Protein AF-A0A968MSX3-F1 (afdb_monomer)

pLDDT: mean 89.63, std 12.23, range [40.66, 97.94]

Solvent-accessible surface area (backbone atoms only — not comparable to full-atom values): 7146 Å² total; per-residue (Å²): 114,46,32,36,22,80,61,18,68,63,44,39,76,72,76,39,56,37,30,22,63,40,63,86,52,95,66,57,56,100,43,37,38,57,38,52,78,90,76,52,83,54,55,68,54,64,32,36,31,40,44,34,72,40,70,54,42,52,52,39,52,55,21,59,73,36,96,88,35,64,37,64,62,46,52,51,52,50,51,37,53,58,51,9,28,21,73,73,7,34,42,38,32,18,53,55,57,66,89,58,54,76,72,51,59,69,67,38,38,46,72,49,72,48,74,77,53,98,90,42,35,32,25,40,36,34,31,46,74,58,82,128

Radius of gyration: 14.82 Å; Cα contacts (8 Å, |Δi|>4): 242; chains: 1; bounding box: 38×32×38 Å

Nearest PDB structures (foldseek):
  6zxy-assembly1_B  TM=5.909E-01  e=3.175E-04  Archaeoglobus fulgidus
  7vkq-assembly3_C  TM=6.919E-01  e=1.043E-02  Drosophila melanogaster
  3sgl-assembly1_A  TM=6.506E-01  e=2.265E-02  Yersinia pestis
  3pvc-assembly1_A  TM=6.263E-01  e=2.265E-02  Yersinia pestis
  2qy6-assembly1_A  TM=4.897E-01  e=2.750E-02  Escherichia coli O157:H7

Structure (mmCIF, N/CA/C/O backbone):
data_AF-A0A968MSX3-F1
#
_entry.id   AF-A0A968MSX3-F1
#
loop_
_atom_site.group_PDB
_atom_site.id
_atom_site.type_symbol
_atom_site.label_atom_id
_atom_site.label_alt_id
_atom_site.label_comp_id
_atom_site.label_asym_id
_atom_site.label_entity_id
_atom_site.label_seq_id
_atom_site.pdbx_PDB_ins_code
_atom_site.Cartn_x
_atom_site.Cartn_y
_atom_site.Cartn_z
_atom_site.occupancy
_atom_site.B_iso_or_equiv
_atom_site.auth_seq_id
_atom_site.auth_comp_id
_atom_site.auth_asym_id
_atom_site.auth_atom_id
_atom_site.pdbx_PDB_model_num
ATOM 1 N N . MET A 1 1 ? -15.203 3.078 8.170 1.00 43.81 1 MET A N 1
ATOM 2 C CA . MET A 1 1 ? -14.041 3.097 7.252 1.00 43.81 1 MET A CA 1
ATOM 3 C C . MET A 1 1 ? -12.987 2.193 7.866 1.00 43.81 1 MET A C 1
ATOM 5 O O . MET A 1 1 ? -12.529 2.508 8.952 1.00 43.81 1 MET A O 1
ATOM 9 N N . ARG A 1 2 ? -12.697 1.038 7.255 1.00 40.66 2 ARG A N 1
ATOM 10 C CA . ARG A 1 2 ? -11.684 0.100 7.769 1.00 40.66 2 ARG A CA 1
ATOM 11 C C . ARG A 1 2 ? -10.332 0.463 7.176 1.00 40.66 2 ARG A C 1
ATOM 13 O O . ARG A 1 2 ? -10.179 0.368 5.955 1.00 40.66 2 ARG A O 1
ATOM 20 N N . SER A 1 3 ? -9.395 0.871 8.028 1.00 42.34 3 SER A N 1
ATOM 21 C CA . SER A 1 3 ? -8.040 1.270 7.632 1.00 42.34 3 SER A CA 1
ATOM 22 C C . SER A 1 3 ? -6.999 0.248 8.104 1.00 42.34 3 SER A C 1
ATOM 24 O O . SER A 1 3 ? -7.150 -0.315 9.187 1.00 42.34 3 SER A O 1
ATOM 26 N N . LYS A 1 4 ? -5.934 -0.014 7.335 1.00 52.28 4 LYS A N 1
ATOM 27 C CA . LYS A 1 4 ? -4.866 -0.954 7.730 1.00 52.28 4 LYS A CA 1
ATOM 28 C C . LYS A 1 4 ? -3.482 -0.304 7.729 1.00 52.28 4 LYS A C 1
ATOM 30 O O . LYS A 1 4 ? -3.089 0.223 6.693 1.00 52.28 4 LYS A O 1
ATOM 35 N N . CYS A 1 5 ? -2.759 -0.306 8.856 1.00 51.88 5 CYS A N 1
ATOM 36 C CA . CYS A 1 5 ? -1.504 0.441 9.008 1.00 51.88 5 CYS A CA 1
ATOM 37 C C . CYS A 1 5 ? -0.590 -0.038 10.170 1.00 51.88 5 CYS A C 1
ATOM 39 O O . CYS A 1 5 ? -1.059 -0.514 11.204 1.00 51.88 5 CYS A O 1
ATOM 41 N N . ALA A 1 6 ? 0.728 0.160 10.025 1.00 50.19 6 ALA A N 1
ATOM 42 C CA . ALA A 1 6 ? 1.722 0.092 11.110 1.00 50.19 6 ALA A CA 1
ATOM 43 C C . ALA A 1 6 ? 1.468 1.109 12.262 1.00 50.19 6 ALA A C 1
ATOM 45 O O . ALA A 1 6 ? 1.685 0.760 13.420 1.00 50.19 6 ALA A O 1
ATOM 46 N N . PRO A 1 7 ? 0.905 2.318 12.027 1.00 60.41 7 PRO A N 1
ATOM 47 C CA . PRO A 1 7 ? 0.404 3.192 13.098 1.00 60.41 7 PRO A CA 1
ATOM 48 C C . PRO A 1 7 ? -0.999 2.821 13.624 1.00 60.41 7 PRO A C 1
ATOM 50 O O . PRO A 1 7 ? -1.718 3.700 14.101 1.00 60.41 7 PRO A O 1
ATOM 53 N N . GLY A 1 8 ? -1.414 1.546 13.578 1.00 67.12 8 GLY A N 1
ATOM 54 C CA . GLY A 1 8 ? -2.771 1.109 13.951 1.00 67.12 8 GLY A CA 1
ATOM 55 C C . GLY A 1 8 ? -3.251 1.677 15.290 1.00 67.12 8 GLY A C 1
ATOM 56 O O . GLY A 1 8 ? -4.375 2.161 15.398 1.00 67.12 8 GLY A O 1
ATOM 57 N N . LYS A 1 9 ? -2.360 1.742 16.286 1.00 79.00 9 LYS A N 1
ATOM 58 C CA . LYS A 1 9 ? -2.649 2.319 17.608 1.00 79.00 9 LYS A CA 1
ATOM 59 C C . LYS A 1 9 ? -2.993 3.817 17.556 1.00 79.00 9 LYS A C 1
ATOM 61 O O . LYS A 1 9 ? -3.923 4.245 18.229 1.00 79.00 9 LYS A O 1
ATOM 66 N N . PHE A 1 10 ? -2.284 4.606 16.748 1.00 86.38 10 PHE A N 1
ATOM 67 C CA . PHE A 1 10 ? -2.525 6.047 16.620 1.00 86.38 10 PHE A CA 1
ATOM 68 C C . PHE A 1 10 ? -3.905 6.343 16.020 1.00 86.38 10 PHE A C 1
ATOM 70 O O . PHE A 1 10 ? -4.644 7.158 16.566 1.00 86.38 10 PHE A O 1
ATOM 77 N N . LEU A 1 11 ? -4.283 5.648 14.941 1.00 89.75 11 LEU A N 1
ATOM 78 C CA . LEU A 1 11 ? -5.595 5.838 14.312 1.00 89.75 11 LEU A CA 1
ATOM 79 C C . LEU A 1 11 ? -6.737 5.404 15.237 1.00 89.75 11 LEU A C 1
ATOM 81 O O . LEU A 1 11 ? -7.739 6.110 15.347 1.00 89.75 11 LEU A O 1
ATOM 85 N N . ARG A 1 12 ? -6.568 4.295 15.966 1.00 90.31 12 ARG A N 1
ATOM 86 C CA . ARG A 1 12 ? -7.573 3.860 16.947 1.00 90.31 12 ARG A CA 1
ATOM 87 C C . ARG A 1 12 ? -7.743 4.856 18.092 1.00 90.31 12 ARG A C 1
ATOM 89 O O . ARG A 1 12 ? -8.875 5.125 18.476 1.00 90.31 12 ARG A O 1
ATOM 96 N N . ASN A 1 13 ? -6.662 5.482 18.563 1.00 89.69 13 ASN A N 1
ATOM 97 C CA . ASN A 1 13 ? -6.739 6.559 19.560 1.00 89.69 13 ASN A CA 1
ATOM 98 C C . ASN A 1 13 ? -7.512 7.796 19.060 1.00 89.69 13 ASN A C 1
ATOM 100 O O . ASN A 1 13 ? -7.918 8.631 19.862 1.00 89.69 13 ASN A O 1
ATOM 104 N N . LYS A 1 14 ? -7.723 7.923 17.744 1.00 92.56 14 LYS A N 1
ATOM 105 C CA . LYS A 1 14 ? -8.558 8.955 17.113 1.00 92.56 14 LYS A CA 1
ATOM 106 C C . LYS A 1 14 ? -9.985 8.474 16.807 1.00 92.56 14 LYS A C 1
ATOM 108 O O . LYS A 1 14 ? -10.708 9.159 16.094 1.00 92.56 14 LYS A O 1
ATOM 113 N N . GLY A 1 15 ? -10.392 7.305 17.309 1.00 93.56 15 GLY A N 1
ATOM 114 C CA . GLY A 1 15 ? -11.722 6.731 17.075 1.00 93.56 15 GLY A CA 1
ATOM 115 C C . GLY A 1 15 ? -11.895 6.061 15.707 1.00 93.56 15 GLY A C 1
ATOM 116 O O . GLY A 1 15 ? -13.012 5.712 15.333 1.00 93.56 15 GLY A O 1
ATOM 117 N N . ILE A 1 16 ? -10.812 5.863 14.948 1.00 92.94 16 ILE A N 1
ATOM 118 C CA . ILE A 1 16 ? -10.862 5.236 13.623 1.00 92.94 16 ILE A CA 1
ATOM 119 C C . ILE A 1 16 ? -10.674 3.723 13.763 1.00 92.94 16 ILE A C 1
ATOM 121 O O . ILE A 1 16 ? -9.735 3.251 14.406 1.00 92.94 16 ILE A O 1
ATOM 125 N N . GLU A 1 17 ? -11.536 2.942 13.112 1.00 94.19 17 GLU A N 1
ATOM 126 C CA . GLU A 1 17 ? -11.394 1.487 13.026 1.00 94.19 17 GLU A CA 1
ATOM 127 C C . GLU A 1 17 ? -10.164 1.123 12.173 1.00 94.19 17 GLU A C 1
ATOM 129 O O . GLU A 1 17 ? -10.205 1.138 10.939 1.00 94.19 17 GLU A O 1
ATOM 134 N N . ALA A 1 18 ? -9.055 0.799 12.844 1.00 94.00 18 ALA A N 1
ATOM 135 C CA . ALA A 1 18 ? -7.790 0.471 12.196 1.00 94.00 18 ALA A CA 1
ATOM 136 C C . ALA A 1 18 ? -7.191 -0.865 12.652 1.00 94.00 18 ALA A C 1
ATOM 138 O O . ALA A 1 18 ? -7.256 -1.209 13.832 1.00 94.00 18 ALA A O 1
ATOM 139 N N . TYR A 1 19 ? -6.574 -1.586 11.719 1.00 93.81 19 TYR A N 1
ATOM 140 C CA . TYR A 1 19 ? -5.895 -2.863 11.952 1.00 93.81 19 TYR A CA 1
ATOM 141 C C . TYR A 1 19 ? -4.430 -2.782 11.507 1.00 93.81 19 TYR A C 1
ATOM 143 O O . TYR A 1 19 ? -4.111 -2.062 10.569 1.00 93.81 19 TYR A O 1
ATOM 151 N N . GLY A 1 20 ? -3.522 -3.512 12.142 1.00 91.88 20 GLY A N 1
ATOM 152 C CA . GLY A 1 20 ? -2.100 -3.540 11.795 1.00 91.88 20 GLY A CA 1
ATOM 153 C C . GLY A 1 20 ? -1.623 -4.940 11.436 1.00 91.88 20 GLY A C 1
ATOM 154 O O . GLY A 1 20 ? -2.170 -5.925 11.925 1.00 91.88 20 GLY A O 1
ATOM 155 N N . ILE A 1 21 ? -0.595 -5.018 10.592 1.00 91.44 21 ILE A N 1
ATOM 156 C CA . ILE A 1 21 ? 0.273 -6.195 10.496 1.00 91.44 21 ILE A CA 1
ATOM 157 C C . ILE A 1 21 ? 1.628 -5.791 11.053 1.00 91.44 21 ILE A C 1
ATOM 159 O O . ILE A 1 21 ? 2.156 -4.753 10.664 1.00 91.44 21 ILE A O 1
ATOM 163 N N . GLU A 1 22 ? 2.184 -6.624 11.921 1.00 90.56 22 GLU A N 1
ATOM 164 C CA . GLU A 1 22 ? 3.559 -6.492 12.385 1.00 90.56 22 GLU A CA 1
ATOM 165 C C . GLU A 1 22 ? 4.174 -7.886 12.515 1.00 90.56 22 GLU A C 1
ATOM 167 O O . GLU A 1 22 ? 3.618 -8.750 13.185 1.00 90.56 22 GLU A O 1
ATOM 172 N N . ARG A 1 23 ? 5.326 -8.131 11.891 1.00 90.38 23 ARG A N 1
ATOM 173 C CA . ARG A 1 23 ? 5.949 -9.463 11.890 1.00 90.38 23 ARG A CA 1
ATOM 174 C C . ARG A 1 23 ? 6.732 -9.749 13.174 1.00 90.38 23 ARG A C 1
ATOM 176 O O . ARG A 1 23 ? 6.862 -10.906 13.571 1.00 90.38 23 ARG A O 1
ATOM 183 N N . LEU A 1 24 ? 7.240 -8.705 13.839 1.00 91.00 24 LEU A N 1
ATOM 184 C CA . LEU A 1 24 ? 8.175 -8.824 14.966 1.00 91.00 24 LEU A CA 1
ATOM 185 C C . LEU A 1 24 ? 7.503 -8.891 16.346 1.00 91.00 24 LEU A C 1
ATOM 187 O O . LEU A 1 24 ? 8.178 -9.098 17.353 1.00 91.00 24 LEU A O 1
ATOM 191 N N . ILE A 1 25 ? 6.179 -8.745 16.431 1.00 90.81 25 ILE A N 1
ATOM 192 C CA . ILE A 1 25 ? 5.468 -8.857 17.712 1.00 90.81 25 ILE A CA 1
ATOM 193 C C . ILE A 1 25 ? 5.429 -10.300 18.219 1.00 90.81 25 ILE A C 1
ATOM 195 O O . ILE A 1 25 ? 5.410 -11.270 17.460 1.00 90.81 25 ILE A O 1
ATOM 199 N N . ARG A 1 26 ? 5.373 -10.463 19.546 1.00 91.69 26 ARG A N 1
ATOM 200 C CA . ARG A 1 26 ? 5.343 -11.793 20.173 1.00 91.69 26 ARG A CA 1
ATOM 201 C C . ARG A 1 26 ? 4.057 -12.556 19.845 1.00 91.69 26 ARG A C 1
ATOM 203 O O . ARG A 1 26 ? 4.123 -13.735 19.512 1.00 91.69 26 ARG A O 1
ATOM 210 N N . ARG A 1 27 ? 2.910 -11.878 19.930 1.00 92.06 27 ARG A N 1
ATOM 211 C CA . ARG A 1 27 ? 1.562 -12.418 19.700 1.00 92.06 27 ARG A CA 1
ATOM 212 C C . ARG A 1 27 ? 0.653 -11.342 19.120 1.00 92.06 27 ARG A C 1
ATOM 214 O O . ARG A 1 27 ? 0.836 -10.172 19.454 1.00 92.06 27 ARG A O 1
ATOM 221 N N . SER A 1 28 ? -0.322 -11.756 18.316 1.00 93.62 28 SER A N 1
ATOM 222 C CA . SER A 1 28 ? -1.389 -10.879 17.832 1.00 93.62 28 SER A CA 1
ATOM 223 C C . SER A 1 28 ? -2.200 -10.281 18.988 1.00 93.62 28 SER A C 1
ATOM 225 O O . SER A 1 28 ? -2.300 -10.868 20.068 1.00 93.62 28 SER A O 1
ATOM 227 N N . THR A 1 29 ? -2.796 -9.123 18.733 1.00 92.12 29 THR A N 1
ATOM 228 C CA . THR A 1 29 ? -3.866 -8.507 19.526 1.00 92.12 29 THR A CA 1
ATOM 229 C C . THR A 1 29 ? -5.135 -8.422 18.673 1.00 92.12 29 THR A C 1
ATOM 231 O O . THR A 1 29 ? -5.113 -8.780 17.495 1.00 92.12 29 THR A O 1
ATOM 234 N N . ASP A 1 30 ? -6.224 -7.885 19.224 1.00 90.94 30 ASP A N 1
ATOM 235 C CA . ASP A 1 30 ? -7.505 -7.735 18.510 1.00 90.94 30 ASP A CA 1
ATOM 236 C C . ASP A 1 30 ? -7.417 -6.868 17.243 1.00 90.94 30 ASP A C 1
ATOM 238 O O . ASP A 1 30 ? -8.282 -6.922 16.369 1.00 90.94 30 ASP A O 1
ATOM 242 N N . TYR A 1 31 ? -6.382 -6.033 17.142 1.00 92.38 31 TYR A N 1
ATOM 243 C CA . TYR A 1 31 ? -6.217 -5.081 16.047 1.00 92.38 31 TYR A CA 1
ATOM 244 C C . TYR A 1 31 ? -4.786 -4.992 15.508 1.00 92.38 31 TYR A C 1
ATOM 246 O O . TYR A 1 31 ? -4.538 -4.190 14.613 1.00 92.38 31 TYR A O 1
ATOM 254 N N . ILE A 1 32 ? -3.837 -5.790 16.006 1.00 92.38 32 ILE A N 1
ATOM 255 C CA . ILE A 1 32 ? -2.494 -5.931 15.424 1.00 92.38 32 ILE A CA 1
ATOM 256 C C . ILE A 1 32 ? -2.221 -7.418 15.233 1.00 92.38 32 ILE A C 1
ATOM 258 O O . ILE A 1 32 ? -2.066 -8.158 16.200 1.00 92.38 32 ILE A O 1
ATOM 262 N N . PHE A 1 33 ? -2.143 -7.857 13.985 1.00 92.38 33 PHE A N 1
ATOM 263 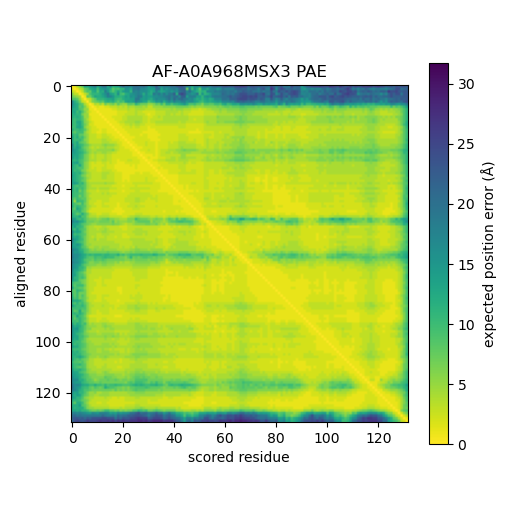C CA . PHE A 1 33 ? -1.918 -9.251 13.635 1.00 92.38 33 PHE A CA 1
ATOM 264 C C . PHE A 1 33 ? -0.432 -9.522 13.429 1.00 92.38 33 PHE A C 1
ATOM 266 O O . PHE A 1 33 ? 0.244 -8.790 12.703 1.00 92.38 33 PHE A O 1
ATOM 273 N N . LYS A 1 34 ? 0.067 -10.601 14.040 1.00 93.81 34 LYS A N 1
ATOM 274 C CA . LYS A 1 34 ? 1.408 -11.101 13.760 1.00 93.81 34 LYS A CA 1
ATOM 275 C C . LYS A 1 34 ? 1.420 -11.793 12.399 1.00 93.81 34 LYS A C 1
ATOM 277 O O . LYS A 1 34 ? 0.939 -12.917 12.295 1.00 93.81 34 LYS A O 1
ATOM 282 N N . ALA A 1 35 ? 1.945 -11.127 11.378 1.00 93.31 35 ALA A N 1
ATOM 283 C CA . ALA A 1 35 ? 2.065 -11.674 10.027 1.00 93.31 35 ALA A CA 1
ATOM 284 C C . ALA A 1 35 ? 3.171 -10.956 9.243 1.00 93.31 35 ALA A C 1
ATOM 286 O O . ALA A 1 35 ? 3.568 -9.849 9.608 1.00 93.31 35 ALA A O 1
ATOM 287 N N . ASP A 1 36 ? 3.638 -11.566 8.155 1.00 92.94 36 ASP A N 1
ATOM 288 C CA . ASP A 1 36 ? 4.331 -10.834 7.097 1.00 92.94 36 ASP A CA 1
ATOM 289 C C . ASP A 1 36 ? 3.282 -10.243 6.143 1.00 92.94 36 ASP A C 1
ATOM 291 O O . ASP A 1 36 ? 2.283 -10.885 5.818 1.00 92.94 36 ASP A O 1
ATOM 295 N N . TRP A 1 37 ? 3.472 -8.999 5.712 1.00 93.19 37 TRP A N 1
ATOM 296 C CA . TRP A 1 37 ? 2.555 -8.364 4.768 1.00 93.19 37 TRP A CA 1
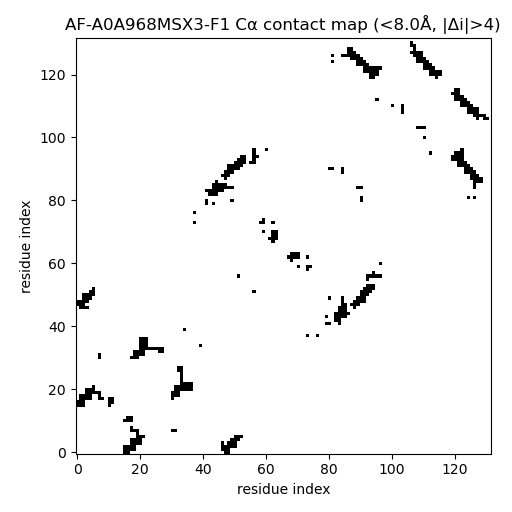ATOM 297 C C . TRP A 1 37 ? 2.667 -8.969 3.365 1.00 93.19 37 TRP A C 1
ATOM 299 O O . TRP A 1 37 ? 1.693 -8.919 2.616 1.00 93.19 37 TRP A O 1
ATOM 309 N N . LEU A 1 38 ? 3.821 -9.553 3.026 1.00 94.00 38 LEU A N 1
ATOM 310 C CA . LEU A 1 38 ? 4.032 -10.251 1.763 1.00 94.00 38 LEU A CA 1
ATOM 311 C C . LEU A 1 38 ? 3.280 -11.590 1.719 1.00 94.00 38 LEU A C 1
ATOM 313 O O . LEU A 1 38 ? 2.830 -12.002 0.656 1.00 94.00 38 LEU A O 1
ATOM 317 N N . ASP A 1 39 ? 3.042 -12.216 2.870 1.00 94.06 39 ASP A N 1
ATOM 318 C CA . ASP A 1 39 ? 2.289 -13.477 2.963 1.00 94.06 39 ASP A CA 1
ATOM 319 C C . ASP A 1 39 ? 0.822 -13.268 3.354 1.00 94.06 39 ASP A C 1
ATOM 321 O O . ASP A 1 39 ? 0.006 -14.186 3.286 1.00 94.06 39 ASP A O 1
ATOM 325 N N . TYR A 1 40 ? 0.454 -12.054 3.768 1.00 94.50 40 TYR A N 1
ATOM 326 C CA . TYR A 1 40 ? -0.918 -11.749 4.146 1.00 94.50 40 TYR A CA 1
ATOM 327 C C . TYR A 1 40 ? -1.859 -11.805 2.937 1.00 94.50 40 TYR A C 1
ATOM 329 O O . TYR A 1 40 ? -1.577 -11.196 1.905 1.00 94.50 40 TYR A O 1
ATOM 337 N N . ASP A 1 41 ? -3.006 -12.460 3.126 1.00 95.25 41 ASP A N 1
ATOM 338 C CA . ASP A 1 41 ? -4.092 -12.587 2.149 1.00 95.25 41 ASP A CA 1
ATOM 339 C C . ASP A 1 41 ? -5.019 -11.360 2.181 1.00 95.25 41 ASP A C 1
ATOM 341 O O . ASP A 1 41 ? -5.881 -11.194 3.058 1.00 95.25 41 ASP A O 1
ATOM 345 N N . PHE A 1 42 ? -4.819 -10.453 1.228 1.00 95.81 42 PHE A N 1
ATOM 346 C CA . PHE A 1 42 ? -5.621 -9.248 1.073 1.00 95.81 42 PHE A CA 1
ATOM 347 C C . PHE A 1 42 ? -6.925 -9.552 0.326 1.00 95.81 42 PHE A C 1
ATOM 349 O O . PHE A 1 42 ? -7.026 -9.416 -0.892 1.00 95.81 42 PHE A O 1
ATOM 356 N N . LYS A 1 43 ? -7.964 -9.903 1.093 1.00 96.06 43 LYS A N 1
ATOM 357 C CA . LYS A 1 43 ? -9.300 -10.203 0.556 1.00 96.06 43 LYS A CA 1
ATOM 358 C C . LYS A 1 43 ? -9.838 -9.091 -0.369 1.00 96.06 43 LYS A C 1
ATOM 360 O O . LYS A 1 43 ? -9.834 -7.927 0.045 1.00 96.06 43 LYS A O 1
ATOM 365 N N . PRO A 1 44 ? -10.355 -9.432 -1.569 1.00 96.44 44 PRO A N 1
ATOM 366 C CA . PRO A 1 44 ? -10.938 -8.469 -2.503 1.00 96.44 44 PRO A CA 1
ATOM 367 C C . PRO A 1 44 ? -12.032 -7.601 -1.872 1.00 96.44 44 PRO A C 1
ATOM 369 O O . PRO A 1 44 ? -12.849 -8.097 -1.095 1.00 96.44 44 PRO A O 1
ATOM 372 N N . HIS A 1 45 ? -12.070 -6.314 -2.231 1.00 95.25 45 HIS A N 1
ATOM 373 C CA . HIS A 1 45 ? -13.126 -5.365 -1.834 1.00 95.25 45 HIS A CA 1
ATOM 374 C C . HIS A 1 45 ? -13.409 -5.274 -0.324 1.00 95.25 45 HIS A C 1
ATOM 376 O O . HIS A 1 45 ? -14.539 -5.029 0.114 1.00 95.25 45 HIS A O 1
ATOM 382 N N . TYR A 1 46 ? -12.380 -5.450 0.498 1.00 95.44 46 TYR A N 1
ATOM 383 C CA . TYR A 1 46 ? -12.509 -5.498 1.948 1.00 95.44 46 TYR A CA 1
ATOM 384 C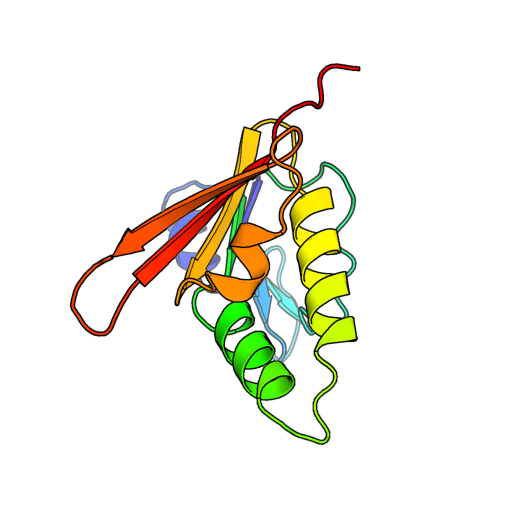 C . TYR A 1 46 ? -12.067 -4.199 2.631 1.00 95.44 46 TYR A C 1
ATOM 386 O O . TYR A 1 46 ? -12.727 -3.721 3.563 1.00 95.44 46 TYR A O 1
ATOM 394 N N . TRP A 1 47 ? -10.973 -3.597 2.167 1.00 96.00 47 TRP A N 1
ATOM 395 C CA . TRP A 1 47 ? -10.342 -2.458 2.832 1.00 96.00 47 TRP A CA 1
ATOM 396 C C . TRP A 1 47 ? -10.847 -1.128 2.277 1.00 96.00 47 TRP A C 1
ATOM 398 O O . TRP A 1 47 ? -10.955 -0.942 1.069 1.00 96.00 47 TRP A O 1
ATOM 408 N N . GLY A 1 48 ? -11.160 -0.186 3.172 1.00 96.56 48 GLY A N 1
ATOM 409 C CA . GLY A 1 48 ? -11.425 1.197 2.770 1.00 96.56 48 GLY A CA 1
ATOM 410 C C . GLY A 1 48 ? -10.116 1.922 2.479 1.00 96.56 48 GLY A C 1
ATOM 411 O O . GLY A 1 48 ? -9.956 2.521 1.425 1.00 96.56 48 GLY A O 1
ATOM 412 N N . THR A 1 49 ? -9.148 1.798 3.387 1.00 96.44 49 THR A N 1
ATOM 413 C CA . THR A 1 49 ? -7.825 2.393 3.203 1.00 96.44 49 THR A CA 1
ATOM 414 C C . THR A 1 49 ? -6.732 1.431 3.639 1.00 96.44 49 THR A C 1
ATOM 416 O O . THR A 1 49 ? -6.795 0.836 4.713 1.00 96.44 49 THR A O 1
ATOM 419 N N . VAL A 1 50 ? -5.690 1.303 2.831 1.00 96.81 50 VAL A N 1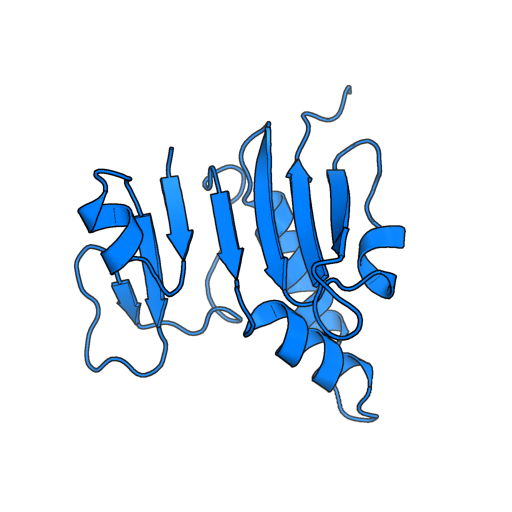
ATOM 420 C CA . VAL A 1 50 ? -4.448 0.622 3.202 1.00 96.81 50 VAL A CA 1
ATOM 421 C C . VAL A 1 50 ? -3.342 1.672 3.269 1.00 96.81 50 VAL A C 1
ATOM 423 O O . VAL A 1 50 ? -3.307 2.585 2.448 1.00 96.81 50 VAL A O 1
ATOM 426 N N . ILE A 1 51 ? -2.459 1.581 4.261 1.00 94.62 51 ILE A N 1
ATOM 427 C CA . ILE A 1 51 ? -1.328 2.498 4.439 1.00 94.62 51 ILE A CA 1
ATOM 428 C C . ILE A 1 51 ? -0.061 1.675 4.667 1.00 94.62 51 ILE A C 1
ATOM 430 O O . ILE A 1 51 ? 0.002 0.880 5.608 1.00 94.62 51 ILE A O 1
ATOM 434 N N . SER A 1 52 ? 0.966 1.899 3.851 1.00 91.19 52 SER A N 1
ATOM 435 C CA . SER A 1 52 ? 2.292 1.295 4.002 1.00 91.19 52 SER A CA 1
ATOM 436 C C . SER A 1 52 ? 3.376 2.362 3.878 1.00 91.19 52 SER A C 1
ATOM 438 O O . SER A 1 52 ? 3.801 2.711 2.785 1.00 91.19 52 SER A O 1
ATOM 440 N N . ASN A 1 53 ? 3.808 2.911 5.015 1.00 78.75 53 ASN A N 1
ATOM 441 C CA . ASN A 1 53 ? 4.647 4.114 5.040 1.00 78.75 53 ASN A CA 1
ATOM 442 C C . ASN A 1 53 ? 6.058 3.927 4.452 1.00 78.75 53 ASN A C 1
ATOM 444 O O . ASN A 1 53 ? 6.632 4.886 3.969 1.00 78.75 53 ASN A O 1
ATOM 448 N N . LEU A 1 54 ? 6.633 2.724 4.527 1.00 83.88 54 LEU A N 1
ATOM 449 C CA . LEU A 1 54 ? 7.978 2.463 3.990 1.00 83.88 54 LEU A CA 1
ATOM 450 C C . LEU A 1 54 ? 8.141 1.021 3.515 1.00 83.88 54 LEU A C 1
ATOM 452 O O . LEU A 1 54 ? 8.754 0.769 2.481 1.00 83.88 54 LEU A O 1
ATOM 456 N N . SER A 1 55 ? 7.567 0.070 4.256 1.00 85.38 55 SER A N 1
ATOM 457 C CA . SER A 1 55 ? 7.766 -1.363 4.027 1.00 85.38 55 SER A CA 1
ATOM 458 C C . SER A 1 55 ? 7.430 -1.794 2.601 1.00 85.38 55 SER A C 1
ATOM 460 O O . SER A 1 55 ? 8.184 -2.550 2.010 1.00 85.38 55 SER A O 1
ATOM 462 N N . PHE A 1 56 ? 6.342 -1.299 2.013 1.00 92.00 56 PHE A N 1
ATOM 463 C CA . PHE A 1 56 ? 6.005 -1.653 0.634 1.00 92.00 56 PHE A CA 1
ATOM 464 C C . PHE A 1 56 ? 7.018 -1.080 -0.366 1.00 92.00 56 PHE A C 1
ATOM 466 O O . PHE A 1 56 ? 7.662 -1.833 -1.095 1.00 92.00 56 PHE A O 1
ATOM 473 N N . ALA A 1 57 ? 7.175 0.246 -0.384 1.00 91.06 57 ALA A N 1
ATOM 474 C CA . ALA A 1 57 ? 7.909 0.929 -1.443 1.00 91.06 57 ALA A CA 1
ATOM 475 C C . ALA A 1 57 ? 9.413 0.620 -1.421 1.00 91.06 57 ALA A C 1
ATOM 477 O O . ALA A 1 57 ? 10.030 0.438 -2.474 1.00 91.06 57 ALA A O 1
ATOM 478 N N . LEU A 1 58 ? 9.992 0.498 -0.222 1.00 91.25 58 LEU A N 1
ATOM 479 C CA . LEU A 1 58 ? 11.398 0.150 -0.052 1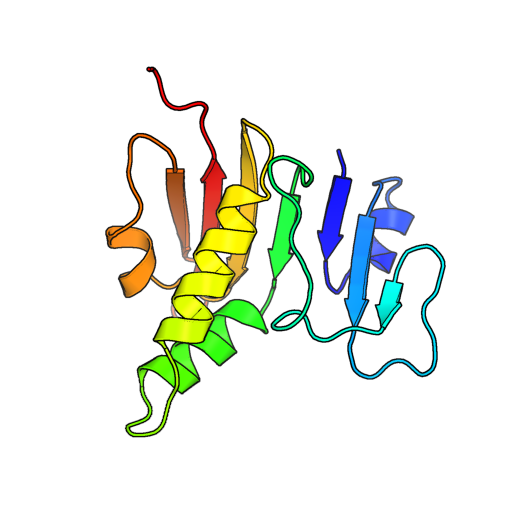.00 91.25 58 LEU A CA 1
ATOM 480 C C . LEU A 1 58 ? 11.679 -1.285 -0.503 1.00 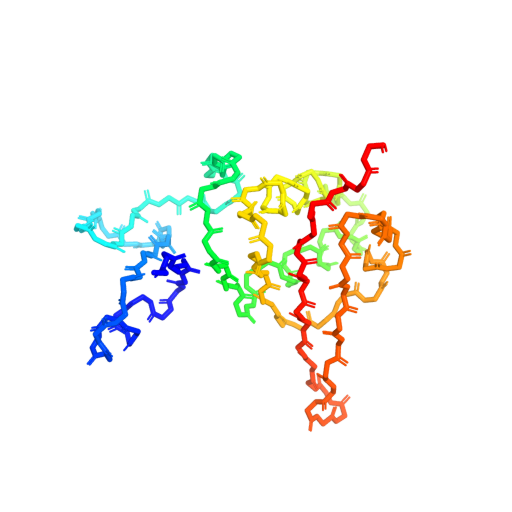91.25 58 LEU A C 1
ATOM 482 O O . LEU A 1 58 ? 12.623 -1.517 -1.255 1.00 91.25 58 LEU A O 1
ATOM 486 N N . HIS A 1 59 ? 10.856 -2.247 -0.076 1.00 91.50 59 HIS A N 1
ATOM 487 C CA . HIS A 1 59 ? 11.040 -3.636 -0.490 1.00 91.50 59 HIS A CA 1
ATOM 488 C C . HIS A 1 59 ? 10.856 -3.796 -1.999 1.00 91.50 59 HIS A C 1
ATOM 490 O O . HIS A 1 59 ? 11.694 -4.430 -2.636 1.00 91.50 59 HIS A O 1
ATOM 496 N N . PHE A 1 60 ? 9.830 -3.167 -2.583 1.00 93.38 60 PHE A N 1
ATOM 497 C CA . PHE A 1 60 ? 9.632 -3.200 -4.031 1.00 93.38 60 PHE A CA 1
ATOM 498 C C . PHE A 1 60 ? 10.873 -2.674 -4.758 1.00 93.38 60 PHE A C 1
ATOM 500 O O . PHE A 1 60 ? 11.435 -3.370 -5.598 1.00 93.38 60 PHE A O 1
ATOM 507 N N . THR A 1 61 ? 11.344 -1.480 -4.392 1.00 92.19 61 THR A N 1
ATOM 508 C CA . THR A 1 61 ? 12.497 -0.836 -5.039 1.00 92.19 61 THR A CA 1
ATOM 509 C C . THR A 1 61 ? 13.762 -1.682 -4.922 1.00 92.19 61 THR A C 1
ATOM 511 O O . THR A 1 61 ? 14.469 -1.887 -5.907 1.00 92.19 61 THR A O 1
ATOM 514 N N . ASN A 1 62 ? 14.029 -2.236 -3.739 1.00 92.31 62 ASN A N 1
ATOM 515 C CA . ASN A 1 62 ? 15.206 -3.072 -3.518 1.00 92.31 62 ASN A CA 1
ATOM 516 C C . ASN A 1 62 ? 15.176 -4.344 -4.374 1.00 92.31 62 ASN A C 1
ATOM 518 O O . ASN A 1 62 ? 16.194 -4.707 -4.957 1.00 92.31 62 ASN A O 1
ATOM 522 N N . HIS A 1 63 ? 14.025 -5.012 -4.474 1.00 93.06 63 HIS A N 1
ATOM 523 C CA . HIS A 1 63 ? 13.884 -6.209 -5.305 1.00 93.06 63 HIS A CA 1
ATOM 524 C C . HIS A 1 63 ? 13.805 -5.894 -6.803 1.00 93.06 63 HIS A C 1
ATOM 526 O O . HIS A 1 63 ? 14.194 -6.724 -7.613 1.00 93.06 63 HIS A O 1
ATOM 532 N N . HIS A 1 64 ? 13.366 -4.697 -7.184 1.00 91.75 64 HIS A N 1
ATOM 533 C CA . HIS A 1 64 ? 13.397 -4.245 -8.571 1.00 91.75 64 HIS A CA 1
ATOM 534 C C . HIS A 1 64 ? 14.820 -3.972 -9.074 1.00 91.75 64 HIS A C 1
ATOM 536 O O . HIS A 1 64 ? 15.149 -4.318 -10.203 1.00 91.75 64 HIS A O 1
ATOM 542 N N . ASN A 1 65 ? 15.684 -3.406 -8.228 1.00 91.00 65 ASN A N 1
ATOM 543 C CA . ASN A 1 65 ? 17.034 -2.996 -8.631 1.00 91.00 65 ASN A CA 1
ATOM 544 C C . ASN A 1 65 ? 18.084 -4.118 -8.552 1.00 91.00 65 ASN A C 1
ATOM 546 O O . ASN A 1 65 ? 19.190 -3.979 -9.075 1.00 91.00 65 ASN A O 1
ATOM 550 N N . ARG A 1 66 ? 17.779 -5.221 -7.867 1.00 92.00 66 ARG A N 1
ATOM 551 C CA . ARG A 1 66 ? 18.707 -6.340 -7.672 1.00 92.00 66 ARG A CA 1
ATOM 552 C C . ARG A 1 66 ? 18.607 -7.354 -8.808 1.00 92.00 66 ARG A C 1
ATOM 554 O O . ARG A 1 66 ? 17.514 -7.755 -9.185 1.00 92.00 66 ARG A O 1
ATOM 561 N N . LYS A 1 67 ? 19.756 -7.860 -9.277 1.00 86.25 67 LYS A N 1
ATOM 562 C CA . LYS A 1 67 ? 19.810 -8.939 -10.286 1.00 86.25 67 LYS A CA 1
ATOM 563 C C . LYS A 1 67 ? 19.108 -10.224 -9.828 1.00 86.25 67 LYS A C 1
ATOM 565 O O . LYS A 1 67 ? 18.572 -10.944 -10.658 1.00 86.25 67 LYS A O 1
ATOM 570 N N . ASP A 1 68 ? 19.136 -10.500 -8.527 1.00 91.12 68 ASP A N 1
ATOM 571 C CA . ASP A 1 68 ? 18.511 -11.654 -7.872 1.00 91.12 68 ASP A CA 1
ATOM 572 C C . ASP A 1 68 ? 17.175 -11.304 -7.189 1.00 91.12 68 ASP A C 1
ATOM 574 O O . ASP A 1 68 ? 16.657 -12.080 -6.388 1.00 91.12 68 ASP A O 1
ATOM 578 N N . GLY A 1 69 ? 16.628 -10.112 -7.444 1.00 89.94 69 GLY A N 1
ATOM 579 C CA . GLY A 1 69 ? 15.409 -9.647 -6.799 1.00 89.94 69 GLY A CA 1
ATOM 580 C C . GLY A 1 69 ? 14.134 -10.158 -7.477 1.00 89.94 69 GLY A C 1
ATOM 581 O O . GLY A 1 69 ? 14.001 -10.134 -8.697 1.00 89.94 69 GLY A O 1
ATOM 582 N N . ASP A 1 70 ? 13.158 -10.583 -6.672 1.00 91.81 70 ASP A N 1
ATOM 583 C CA . ASP A 1 70 ? 11.846 -11.030 -7.155 1.00 91.81 70 ASP A CA 1
ATOM 584 C C . ASP A 1 70 ? 10.829 -9.880 -7.271 1.00 91.81 70 ASP A C 1
ATOM 586 O O . ASP A 1 70 ? 9.862 -9.780 -6.518 1.00 91.81 70 ASP A O 1
ATOM 590 N N . TYR A 1 71 ? 11.036 -8.971 -8.221 1.00 89.88 71 TYR A N 1
ATOM 591 C CA . TYR A 1 71 ? 10.109 -7.853 -8.449 1.00 89.88 71 TYR A CA 1
ATOM 592 C C . TYR A 1 71 ? 8.710 -8.297 -8.910 1.00 89.88 71 TYR A C 1
ATOM 594 O O . TYR A 1 71 ? 7.741 -7.558 -8.724 1.00 89.88 71 TYR A O 1
ATOM 602 N N . ILE A 1 72 ? 8.576 -9.499 -9.484 1.00 93.38 72 ILE A N 1
ATOM 603 C CA . ILE A 1 72 ? 7.288 -10.044 -9.932 1.00 93.38 72 ILE A CA 1
ATOM 604 C C . ILE A 1 72 ? 6.410 -10.371 -8.724 1.00 93.38 72 ILE A C 1
ATOM 606 O O . ILE A 1 72 ? 5.224 -10.033 -8.728 1.00 93.38 72 ILE A O 1
ATOM 610 N N . LEU A 1 73 ? 6.971 -10.979 -7.676 1.00 95.56 73 LEU A N 1
ATOM 611 C CA . LEU A 1 73 ? 6.259 -11.231 -6.424 1.00 95.56 73 LEU A CA 1
ATOM 612 C C . LEU A 1 73 ? 5.715 -9.933 -5.815 1.00 95.56 73 LEU A C 1
ATOM 614 O O . LEU A 1 73 ? 4.538 -9.859 -5.452 1.00 95.56 73 LEU A O 1
ATOM 618 N N . TYR A 1 74 ? 6.532 -8.880 -5.776 1.00 95.06 74 TYR A N 1
ATOM 619 C CA . TYR A 1 74 ? 6.114 -7.575 -5.259 1.00 95.06 74 TYR A CA 1
ATOM 620 C C . TYR A 1 74 ? 5.067 -6.890 -6.148 1.00 95.06 74 TYR A C 1
ATOM 622 O O . TYR A 1 74 ? 4.118 -6.307 -5.621 1.00 95.06 74 TYR A O 1
ATOM 630 N N . ALA A 1 75 ? 5.164 -7.016 -7.476 1.00 95.25 75 ALA A N 1
ATOM 631 C CA . ALA A 1 75 ? 4.136 -6.546 -8.409 1.00 95.25 75 ALA A CA 1
ATOM 632 C C . ALA A 1 75 ? 2.798 -7.275 -8.209 1.00 95.25 75 ALA A C 1
ATOM 634 O O . ALA A 1 75 ? 1.739 -6.645 -8.189 1.00 95.25 75 ALA A O 1
ATOM 635 N N . ARG A 1 76 ? 2.828 -8.595 -7.990 1.00 96.50 76 ARG A N 1
ATOM 636 C CA . ARG A 1 76 ? 1.624 -9.383 -7.683 1.00 96.50 76 ARG A CA 1
ATOM 637 C C . ARG A 1 76 ? 1.000 -8.953 -6.364 1.00 96.50 76 ARG A C 1
ATOM 639 O O . ARG A 1 76 ? -0.202 -8.698 -6.329 1.00 96.50 76 ARG A O 1
ATOM 646 N N . LYS A 1 77 ? 1.804 -8.802 -5.306 1.00 96.94 77 LYS A N 1
ATOM 647 C CA . LYS A 1 77 ? 1.308 -8.336 -4.005 1.00 96.94 77 LYS A CA 1
ATOM 648 C C . LYS A 1 77 ? 0.751 -6.915 -4.082 1.00 96.94 77 LYS A C 1
ATOM 650 O O . LYS A 1 77 ? -0.271 -6.632 -3.466 1.00 96.94 77 LYS A O 1
ATOM 655 N N . TYR A 1 78 ? 1.372 -6.035 -4.866 1.00 97.31 78 TYR A N 1
ATOM 656 C CA . TYR A 1 78 ? 0.841 -4.700 -5.134 1.00 97.31 78 TYR A CA 1
ATOM 657 C C . TYR A 1 78 ? -0.565 -4.768 -5.739 1.00 97.31 78 TYR A C 1
ATOM 659 O O . TYR A 1 78 ? -1.493 -4.167 -5.201 1.00 97.31 78 TYR A O 1
ATOM 667 N N . MET A 1 79 ? -0.754 -5.566 -6.794 1.00 97.38 79 MET A N 1
ATOM 668 C CA . MET A 1 79 ? -2.071 -5.747 -7.411 1.00 97.38 79 MET A CA 1
ATOM 669 C C . MET A 1 79 ? -3.081 -6.412 -6.471 1.00 97.38 79 MET A C 1
ATOM 671 O O . MET A 1 79 ? -4.255 -6.052 -6.492 1.00 97.38 79 MET A O 1
ATOM 675 N N . GLU A 1 80 ? -2.649 -7.341 -5.618 1.00 97.75 80 GLU A N 1
ATOM 676 C CA . GLU A 1 80 ? -3.491 -7.940 -4.577 1.00 97.75 80 GLU A CA 1
ATOM 677 C C . GLU A 1 80 ? -3.989 -6.883 -3.578 1.00 97.75 80 GLU A C 1
ATOM 679 O O . GLU A 1 80 ? -5.188 -6.801 -3.309 1.00 97.75 80 GLU A O 1
ATOM 684 N N . ILE A 1 81 ? -3.099 -6.004 -3.099 1.00 97.44 81 ILE A N 1
ATOM 685 C CA . ILE A 1 81 ? -3.460 -4.876 -2.230 1.00 97.44 81 ILE A CA 1
ATOM 686 C C . ILE A 1 81 ? -4.466 -3.963 -2.936 1.00 97.44 81 ILE A C 1
ATOM 688 O O . ILE A 1 81 ? -5.485 -3.618 -2.337 1.00 97.44 81 ILE A O 1
ATOM 692 N N . LEU A 1 82 ? -4.224 -3.598 -4.197 1.00 97.50 82 LEU A N 1
ATOM 693 C CA . LEU A 1 82 ? -5.133 -2.734 -4.954 1.00 97.50 82 LEU A CA 1
ATOM 694 C C . LEU A 1 82 ? -6.512 -3.377 -5.171 1.00 97.50 82 LEU A C 1
ATOM 696 O O . LEU A 1 82 ? -7.529 -2.720 -4.960 1.00 97.50 82 LEU A O 1
ATOM 700 N N . ASN A 1 83 ? -6.564 -4.671 -5.491 1.00 97.00 83 ASN A N 1
ATOM 701 C CA . ASN A 1 83 ? -7.818 -5.418 -5.650 1.00 97.00 83 ASN A CA 1
ATOM 702 C C . ASN A 1 83 ? -8.573 -5.600 -4.318 1.00 97.00 83 ASN A C 1
ATOM 704 O O . ASN A 1 83 ? -9.790 -5.797 -4.299 1.00 97.00 83 ASN A O 1
ATOM 708 N N . SER A 1 84 ? -7.868 -5.520 -3.188 1.00 97.38 84 SER A N 1
ATOM 709 C CA . SER A 1 84 ? -8.470 -5.568 -1.854 1.00 97.38 84 SER A CA 1
ATOM 710 C C . SER A 1 84 ? -9.221 -4.298 -1.470 1.00 97.38 84 SER A C 1
ATOM 712 O O . SER A 1 84 ? -9.996 -4.307 -0.507 1.00 97.38 84 SER A O 1
ATOM 714 N N . LEU A 1 85 ? -9.015 -3.209 -2.213 1.00 97.56 85 LEU A N 1
ATOM 715 C CA . LEU A 1 85 ? -9.701 -1.951 -1.976 1.00 97.56 85 LEU A CA 1
ATOM 716 C C . LEU A 1 85 ? -11.181 -2.072 -2.358 1.00 97.56 85 LEU A C 1
ATOM 718 O O . LEU A 1 85 ? -11.568 -2.642 -3.383 1.00 97.56 85 LEU A O 1
ATOM 722 N N . LYS A 1 86 ? -12.034 -1.508 -1.507 1.00 95.88 86 LYS A N 1
ATOM 723 C CA . LYS A 1 86 ? -13.420 -1.196 -1.865 1.00 95.88 86 LYS A CA 1
ATOM 724 C C . LYS A 1 86 ? -13.443 -0.158 -2.994 1.00 95.88 86 LYS A C 1
ATOM 726 O O . LYS A 1 86 ? -12.464 0.568 -3.160 1.00 95.88 86 LYS A O 1
ATOM 731 N N . PRO A 1 87 ? -14.560 -0.022 -3.728 1.00 94.38 87 PRO A N 1
ATOM 732 C CA . PRO A 1 87 ? -14.787 1.143 -4.577 1.00 94.38 87 PRO A CA 1
ATOM 733 C C . PRO A 1 87 ? -14.520 2.444 -3.817 1.00 94.38 87 PRO A C 1
ATOM 735 O O . PRO A 1 87 ? -14.980 2.592 -2.683 1.00 94.38 87 PRO A O 1
ATOM 738 N N . LEU A 1 88 ? -13.765 3.359 -4.430 1.00 95.56 88 LEU A N 1
ATOM 739 C CA . LEU A 1 88 ? -13.267 4.602 -3.819 1.00 95.56 88 LEU A CA 1
ATOM 740 C C . LEU A 1 88 ? -12.322 4.395 -2.624 1.00 95.56 88 LEU A C 1
ATOM 742 O O . LEU A 1 88 ? -11.963 5.349 -1.937 1.00 95.56 88 LEU A O 1
ATOM 746 N N . GLY A 1 89 ? -11.900 3.156 -2.379 1.00 96.88 89 GLY A N 1
ATOM 747 C CA . GLY A 1 89 ? -10.864 2.829 -1.421 1.00 96.88 89 GLY A CA 1
ATOM 748 C C . GLY A 1 89 ? -9.488 3.247 -1.926 1.00 96.88 89 GLY A C 1
ATOM 749 O O . GLY A 1 89 ? -9.266 3.426 -3.125 1.00 96.88 89 GLY A O 1
ATOM 750 N N . SER A 1 90 ? -8.558 3.412 -0.994 1.00 97.62 90 SER A N 1
ATOM 751 C CA . SER A 1 90 ? -7.280 4.075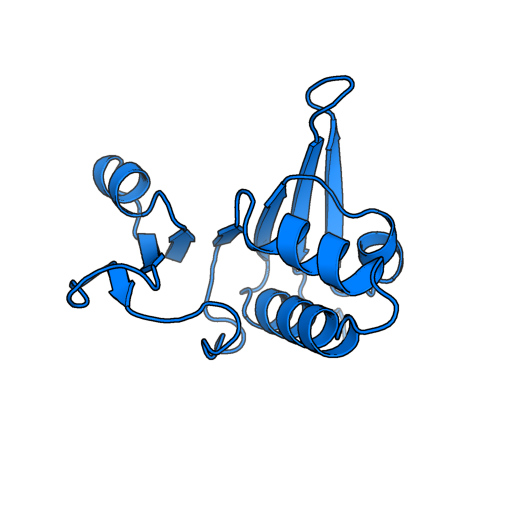 -1.249 1.00 97.62 90 SER A CA 1
ATOM 752 C C . SER A 1 90 ? -6.096 3.302 -0.676 1.00 97.62 90 SER A C 1
ATOM 754 O O . SER A 1 90 ? -6.143 2.867 0.477 1.00 97.62 90 SER A O 1
ATOM 756 N N . PHE A 1 91 ? -4.997 3.216 -1.416 1.00 97.81 91 PHE A N 1
ATOM 757 C CA . PHE A 1 91 ? -3.715 2.739 -0.912 1.00 97.81 91 PHE A CA 1
ATOM 758 C C . PHE A 1 91 ? -2.704 3.887 -0.852 1.00 97.81 91 PHE A C 1
ATOM 760 O O . PHE A 1 91 ? -2.379 4.477 -1.878 1.00 97.81 91 PHE A O 1
ATOM 767 N N . TYR A 1 92 ? -2.211 4.188 0.349 1.00 96.56 92 TYR A N 1
ATOM 768 C CA . TYR A 1 92 ? -1.175 5.189 0.594 1.00 96.56 92 TYR A CA 1
ATOM 769 C C . TYR A 1 92 ? 0.167 4.520 0.877 1.00 96.56 92 TYR A C 1
ATOM 771 O O . TYR A 1 92 ? 0.248 3.624 1.723 1.00 96.56 92 TYR A O 1
ATOM 779 N N . TYR A 1 93 ? 1.228 4.995 0.236 1.00 95.50 93 TYR A N 1
ATOM 780 C CA . TYR A 1 93 ? 2.594 4.570 0.530 1.00 95.50 93 TYR A CA 1
ATOM 781 C C . TYR A 1 93 ? 3.618 5.668 0.235 1.00 95.50 93 TYR A C 1
ATOM 783 O O . TYR A 1 93 ? 3.326 6.640 -0.462 1.00 95.50 93 TYR A O 1
ATOM 791 N N . ALA A 1 94 ? 4.815 5.513 0.795 1.00 93.25 94 ALA A N 1
ATOM 792 C CA . ALA A 1 94 ? 5.953 6.393 0.560 1.00 93.25 94 ALA A CA 1
ATOM 793 C C . ALA A 1 94 ? 7.269 5.580 0.538 1.00 93.25 94 ALA A C 1
ATOM 795 O O . ALA A 1 94 ? 7.368 4.577 1.250 1.00 93.25 94 ALA A O 1
ATOM 796 N N . PRO A 1 95 ? 8.282 5.980 -0.256 1.00 93.12 95 PRO A N 1
ATOM 797 C CA . PRO A 1 95 ? 8.204 6.973 -1.333 1.00 93.12 95 PRO A CA 1
ATOM 798 C C . PRO A 1 95 ? 7.280 6.531 -2.482 1.00 93.12 95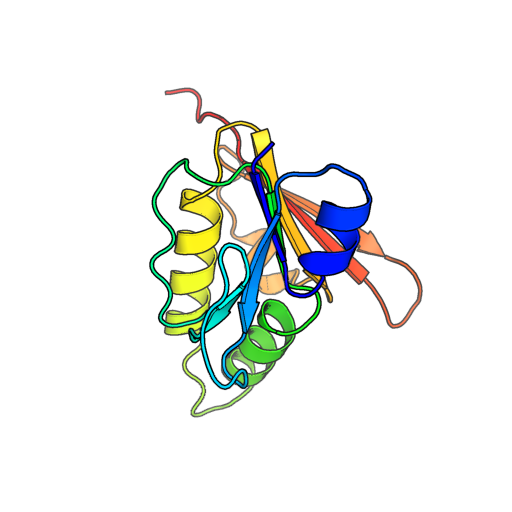 PRO A C 1
ATOM 800 O O . PRO A 1 95 ? 6.891 5.364 -2.562 1.00 93.12 95 PRO A O 1
ATOM 803 N N . GLY A 1 96 ? 6.916 7.465 -3.364 1.00 92.38 96 GLY A N 1
ATOM 804 C CA . GLY A 1 96 ? 6.206 7.137 -4.601 1.00 92.38 96 GLY A CA 1
ATOM 805 C C . GLY A 1 96 ? 7.070 6.312 -5.558 1.00 92.38 96 GLY A C 1
ATOM 806 O O . GLY A 1 96 ? 8.293 6.451 -5.575 1.00 92.38 96 GLY A O 1
ATOM 807 N N . LEU A 1 97 ? 6.434 5.462 -6.365 1.00 92.69 97 LEU A N 1
ATOM 808 C CA . LEU A 1 97 ? 7.073 4.547 -7.312 1.00 92.69 97 LEU A CA 1
ATOM 809 C C . LEU A 1 97 ? 6.535 4.785 -8.740 1.00 92.69 97 LEU A C 1
ATOM 811 O O . LEU A 1 97 ? 5.752 3.974 -9.250 1.00 92.69 97 LEU A O 1
ATOM 815 N N . PRO A 1 98 ? 6.956 5.864 -9.432 1.00 91.19 98 PRO A N 1
ATOM 816 C CA . PRO A 1 98 ? 6.394 6.240 -10.736 1.00 91.19 98 PRO A CA 1
ATOM 817 C C . PRO A 1 98 ? 6.465 5.123 -11.787 1.00 91.19 98 PRO A C 1
ATOM 819 O O . PRO A 1 98 ? 5.591 5.003 -12.644 1.00 91.19 98 PRO A O 1
ATOM 822 N N . TYR A 1 99 ? 7.491 4.273 -11.691 1.00 91.00 99 TYR A N 1
ATOM 823 C CA . TYR A 1 99 ? 7.755 3.174 -12.616 1.00 91.00 99 TYR A CA 1
ATOM 824 C C . TYR A 1 99 ? 6.767 2.003 -12.511 1.00 91.00 99 TYR A C 1
ATOM 826 O O . TYR A 1 99 ? 6.725 1.198 -13.430 1.00 91.00 99 TYR A O 1
ATOM 834 N N . ILE A 1 100 ? 5.967 1.889 -11.444 1.00 94.06 100 ILE A N 1
ATOM 835 C CA . ILE A 1 100 ? 4.835 0.940 -11.401 1.00 94.06 100 ILE A CA 1
ATOM 836 C C . ILE A 1 100 ? 3.495 1.649 -11.562 1.00 94.06 100 ILE A C 1
ATOM 838 O O . ILE A 1 100 ? 2.571 1.106 -12.161 1.00 94.06 100 ILE A O 1
ATOM 842 N N . GLU A 1 101 ? 3.404 2.882 -11.069 1.00 94.69 101 GLU A N 1
ATOM 843 C CA . GLU A 1 101 ? 2.192 3.700 -11.114 1.00 94.69 101 GLU A CA 1
ATOM 844 C C . GLU A 1 101 ? 1.766 4.001 -12.555 1.00 94.69 101 GLU A C 1
ATOM 846 O O . GLU A 1 101 ? 0.575 3.983 -12.864 1.00 94.69 101 GLU A O 1
ATOM 851 N N . ALA A 1 102 ? 2.734 4.212 -13.453 1.00 94.12 102 ALA A N 1
ATOM 852 C CA . ALA A 1 102 ? 2.491 4.495 -14.867 1.00 94.12 102 ALA A CA 1
ATOM 853 C C . ALA A 1 102 ? 1.781 3.355 -15.623 1.00 94.12 102 ALA A C 1
ATOM 855 O O . ALA A 1 102 ? 1.152 3.611 -16.649 1.00 94.12 102 ALA A O 1
ATOM 856 N N . TYR A 1 103 ? 1.860 2.119 -15.118 1.00 94.69 103 TYR A N 1
ATOM 857 C CA . TYR A 1 103 ? 1.276 0.929 -15.747 1.00 94.69 103 TYR A CA 1
ATOM 858 C C . TYR A 1 103 ? -0.084 0.537 -15.163 1.00 94.69 103 TYR A C 1
ATOM 860 O O . TYR A 1 103 ? -0.662 -0.473 -15.569 1.00 94.69 103 TYR A O 1
ATOM 868 N N . LEU A 1 104 ? -0.612 1.309 -14.210 1.00 95.69 104 LEU A N 1
ATOM 869 C CA . LEU A 1 104 ? -1.923 1.029 -13.645 1.00 95.69 104 LEU A CA 1
ATOM 870 C C . LEU A 1 104 ? -3.031 1.219 -14.696 1.00 95.69 104 LEU A C 1
ATOM 872 O O . LEU A 1 104 ? -3.056 2.249 -15.376 1.00 95.69 104 LEU A O 1
ATOM 876 N N . PRO A 1 105 ? -3.993 0.280 -14.793 1.00 94.69 105 PRO A N 1
ATOM 877 C CA . PRO A 1 105 ? -5.163 0.449 -15.648 1.00 94.69 105 PRO A CA 1
ATOM 878 C C . PRO A 1 105 ? -5.978 1.670 -15.202 1.00 94.69 105 PRO A C 1
ATOM 880 O O . PRO A 1 105 ? -6.555 1.681 -14.107 1.00 94.69 105 PRO A O 1
ATOM 883 N N . LYS A 1 106 ? -6.000 2.716 -16.035 1.00 93.88 106 LYS A N 1
ATOM 884 C CA . LYS A 1 106 ? -6.583 4.032 -15.708 1.00 93.88 106 LYS A CA 1
ATOM 885 C C . LYS A 1 106 ? -8.096 3.976 -15.504 1.00 93.88 106 LYS A C 1
ATOM 887 O O . LYS A 1 106 ? -8.657 4.818 -14.813 1.00 93.88 106 LYS A O 1
ATOM 892 N N . GLU A 1 107 ? -8.747 2.970 -16.075 1.00 94.12 107 GLU A N 1
ATOM 893 C CA . GLU A 1 107 ? -10.168 2.680 -15.911 1.00 94.12 107 GLU A CA 1
ATOM 894 C C . GLU A 1 107 ? -10.507 2.062 -14.543 1.00 94.12 107 GLU A C 1
ATOM 896 O O . GLU A 1 107 ? -11.671 2.039 -14.148 1.00 94.12 107 GLU A O 1
ATOM 901 N N . LYS A 1 108 ? -9.501 1.584 -13.796 1.00 95.38 108 LYS A N 1
ATOM 902 C CA . LYS A 1 108 ? -9.671 0.989 -12.458 1.00 95.38 108 LYS A CA 1
ATOM 903 C C . LYS A 1 108 ? -9.007 1.789 -11.349 1.00 95.38 108 LYS A C 1
ATOM 905 O O . LYS A 1 108 ? -9.486 1.744 -10.218 1.00 95.38 108 LYS A O 1
ATOM 910 N N . TYR A 1 109 ? -7.915 2.490 -11.644 1.00 97.12 109 TYR A N 1
ATOM 911 C CA . TYR A 1 109 ? -7.089 3.129 -10.627 1.00 97.12 109 TYR A CA 1
ATOM 912 C C . TYR A 1 109 ? -6.597 4.512 -11.050 1.00 97.12 109 TYR A C 1
ATOM 914 O O . TYR A 1 109 ? -6.270 4.750 -12.211 1.00 97.12 109 TYR A O 1
ATOM 922 N N . LYS A 1 110 ? -6.466 5.412 -10.072 1.00 96.94 110 LYS A N 1
ATOM 923 C CA . LYS A 1 110 ? -5.766 6.696 -10.220 1.00 96.94 110 LYS A CA 1
ATOM 924 C C . LYS A 1 110 ? -4.687 6.802 -9.161 1.00 96.94 110 LYS A C 1
ATOM 926 O O . LYS A 1 110 ? -5.000 6.892 -7.976 1.00 96.94 110 LYS A O 1
ATOM 931 N N . ALA A 1 111 ? -3.436 6.838 -9.603 1.00 97.38 111 ALA A N 1
ATOM 932 C CA . ALA A 1 111 ? -2.307 7.215 -8.768 1.00 97.38 111 ALA A CA 1
ATOM 933 C C . ALA A 1 111 ? -2.158 8.741 -8.754 1.00 97.38 111 ALA A C 1
ATOM 935 O O . ALA A 1 111 ? -2.237 9.396 -9.793 1.00 97.38 111 ALA A O 1
ATOM 936 N N . THR A 1 112 ? -1.970 9.312 -7.570 1.00 96.62 112 THR A N 1
ATOM 937 C CA . THR A 1 112 ? -1.602 10.715 -7.374 1.00 96.62 112 THR A CA 1
ATOM 938 C C . THR A 1 112 ? -0.405 10.761 -6.443 1.00 96.62 112 THR A C 1
ATOM 940 O O . THR A 1 112 ? -0.491 10.303 -5.302 1.00 96.62 112 THR A O 1
ATOM 943 N N . THR A 1 113 ? 0.690 11.329 -6.931 1.00 95.00 113 THR A N 1
ATOM 944 C CA . THR A 1 113 ? 1.944 11.447 -6.190 1.00 95.00 113 THR A CA 1
ATOM 945 C C . THR A 1 113 ? 2.115 12.887 -5.739 1.00 95.00 113 THR A C 1
ATOM 947 O O . THR A 1 113 ? 2.130 13.807 -6.555 1.00 95.00 113 THR A O 1
ATOM 950 N N . GLN A 1 114 ? 2.231 13.088 -4.431 1.00 93.56 114 GLN A N 1
ATOM 951 C CA . GLN A 1 114 ? 2.546 14.375 -3.835 1.00 93.56 114 GLN A CA 1
ATOM 952 C C . GLN A 1 114 ? 4.022 14.390 -3.447 1.00 93.56 114 GLN A C 1
ATOM 954 O O . GLN A 1 114 ? 4.470 13.592 -2.619 1.00 93.56 114 GLN A O 1
ATOM 959 N N . ARG A 1 115 ? 4.773 15.328 -4.022 1.00 92.69 115 ARG A N 1
ATOM 960 C CA . ARG A 1 115 ? 6.130 15.638 -3.572 1.00 92.69 115 ARG A CA 1
ATOM 961 C C . ARG A 1 115 ? 6.047 16.482 -2.301 1.00 92.69 115 ARG A C 1
ATOM 963 O O . ARG A 1 115 ? 5.319 17.470 -2.271 1.00 92.69 115 ARG A O 1
ATOM 970 N N . ILE A 1 116 ? 6.749 16.059 -1.255 1.00 89.50 116 ILE A N 1
ATOM 971 C CA . ILE A 1 116 ? 6.814 16.764 0.030 1.00 89.50 116 ILE A CA 1
ATOM 972 C C . ILE A 1 116 ? 8.022 17.701 0.039 1.00 89.50 116 ILE A C 1
ATOM 974 O O . ILE A 1 116 ? 7.897 18.859 0.425 1.00 89.50 116 ILE A O 1
ATOM 978 N N . ASN A 1 117 ? 9.173 17.216 -0.426 1.00 90.06 117 ASN A N 1
ATOM 979 C CA . ASN A 1 117 ? 10.368 18.013 -0.698 1.00 90.06 117 ASN A CA 1
ATOM 980 C C . ASN A 1 117 ? 11.248 17.288 -1.730 1.00 90.06 117 ASN A C 1
ATOM 982 O O . ASN A 1 117 ? 10.764 16.402 -2.442 1.00 90.06 117 ASN A O 1
ATOM 986 N N . ASP A 1 118 ? 12.520 17.672 -1.845 1.00 85.69 118 ASP A N 1
ATOM 987 C CA . ASP A 1 118 ? 13.384 17.099 -2.868 1.00 85.69 118 ASP A CA 1
ATOM 988 C C . ASP A 1 118 ? 13.603 15.592 -2.732 1.00 85.69 118 ASP A C 1
ATOM 990 O O . ASP A 1 118 ? 13.620 14.908 -3.758 1.00 85.69 118 ASP A O 1
ATOM 994 N N . ASP A 1 119 ? 13.625 15.095 -1.496 1.00 84.75 119 ASP A N 1
ATOM 995 C CA . ASP A 1 119 ? 13.948 13.710 -1.151 1.00 84.75 119 ASP A CA 1
ATOM 996 C C . ASP A 1 119 ? 12.709 12.854 -0.843 1.00 84.75 119 ASP A C 1
ATOM 998 O O . ASP A 1 119 ? 12.749 11.626 -0.937 1.00 84.75 119 ASP A O 1
ATOM 1002 N N . PHE A 1 120 ? 11.589 13.482 -0.469 1.00 85.31 120 PHE A N 1
ATOM 1003 C CA . PHE A 1 120 ? 10.397 12.783 0.006 1.00 85.31 120 PHE A CA 1
ATOM 1004 C C . PHE A 1 120 ? 9.182 13.001 -0.893 1.00 85.31 120 PHE A C 1
ATOM 1006 O O . PHE A 1 120 ? 8.807 14.120 -1.253 1.00 85.31 120 PHE A O 1
ATOM 1013 N N . SER A 1 121 ? 8.495 11.900 -1.183 1.00 92.06 121 SER A N 1
ATOM 1014 C CA . SER A 1 121 ? 7.206 11.870 -1.869 1.00 92.06 121 SER A CA 1
ATOM 1015 C C . SER A 1 121 ? 6.278 10.849 -1.219 1.00 92.06 121 SER A C 1
ATOM 1017 O O . SER A 1 121 ? 6.722 9.943 -0.516 1.00 92.06 121 SER A O 1
ATOM 1019 N N . SER A 1 122 ? 4.982 10.990 -1.461 1.00 94.12 122 SER A N 1
ATOM 1020 C CA . SER A 1 122 ? 3.979 9.990 -1.101 1.00 94.12 122 SER A CA 1
ATOM 1021 C C . SER A 1 122 ? 3.027 9.784 -2.267 1.00 94.12 122 SER A C 1
ATOM 1023 O O . SER A 1 122 ? 2.708 10.739 -2.976 1.00 94.12 122 SER A O 1
ATOM 1025 N N . THR A 1 123 ? 2.567 8.553 -2.457 1.00 96.88 123 THR A N 1
ATOM 1026 C CA . THR A 1 123 ? 1.580 8.217 -3.482 1.00 96.88 123 THR A CA 1
ATOM 1027 C C . THR A 1 123 ? 0.300 7.729 -2.825 1.00 96.88 123 THR A C 1
ATOM 1029 O O . THR A 1 123 ? 0.322 6.919 -1.896 1.00 96.88 123 THR A O 1
ATOM 1032 N N . CYS A 1 124 ? -0.827 8.201 -3.349 1.00 97.38 124 CYS A N 1
ATOM 1033 C CA . CYS A 1 124 ? -2.146 7.639 -3.111 1.00 97.38 124 CYS A CA 1
ATOM 1034 C C . CYS A 1 124 ? -2.674 7.015 -4.402 1.00 97.38 124 CYS A C 1
ATOM 1036 O O . CYS A 1 124 ? -2.778 7.696 -5.423 1.00 97.38 124 CYS A O 1
ATOM 1038 N N . VAL A 1 125 ? -3.043 5.738 -4.348 1.00 97.94 125 VAL A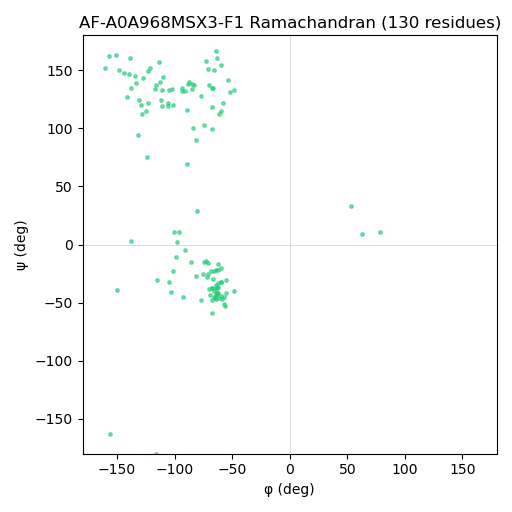 N 1
ATOM 1039 C CA . VAL A 1 125 ? -3.770 5.057 -5.421 1.00 97.94 125 VAL A CA 1
ATOM 1040 C C . VAL A 1 125 ? -5.214 4.873 -4.990 1.00 97.94 125 VAL A C 1
ATOM 1042 O O . VAL A 1 125 ? -5.478 4.200 -3.997 1.00 97.94 125 VAL A O 1
ATOM 1045 N N . VAL A 1 126 ? -6.151 5.453 -5.735 1.00 97.88 126 VAL A N 1
ATOM 1046 C CA . VAL A 1 126 ? -7.593 5.312 -5.494 1.00 97.88 126 VAL A CA 1
ATOM 1047 C C . VAL A 1 126 ? -8.183 4.323 -6.493 1.00 97.88 126 VAL A C 1
ATOM 1049 O O . VAL A 1 126 ? -7.881 4.403 -7.683 1.00 97.88 126 VAL A O 1
ATOM 1052 N N . SER A 1 127 ? -9.014 3.398 -6.008 1.00 96.06 127 SER A N 1
ATOM 1053 C CA . SER A 1 127 ? -9.769 2.448 -6.830 1.00 96.06 127 SER A CA 1
ATOM 1054 C C . SER A 1 127 ? -11.110 3.036 -7.274 1.00 96.06 127 SER A C 1
ATOM 1056 O O . SER A 1 127 ? -11.812 3.674 -6.488 1.00 96.06 127 SER A O 1
ATOM 1058 N N . PHE A 1 128 ? -11.502 2.777 -8.519 1.00 91.19 128 PHE A N 1
ATOM 1059 C CA . PHE A 1 128 ? -12.816 3.103 -9.069 1.00 91.19 128 PHE A CA 1
ATOM 1060 C C . PHE A 1 128 ? -13.599 1.832 -9.384 1.00 91.19 128 PHE A C 1
ATOM 1062 O O . PHE A 1 128 ? -13.027 0.767 -9.623 1.00 91.19 128 PHE A O 1
ATOM 1069 N N . MET A 1 129 ? -14.927 1.948 -9.440 1.00 75.88 129 MET A N 1
ATOM 1070 C CA . MET A 1 129 ? -15.703 0.946 -10.161 1.00 75.88 129 MET A CA 1
ATOM 1071 C C . MET A 1 129 ? -15.375 1.094 -11.642 1.00 75.88 129 MET A C 1
ATOM 1073 O O . MET A 1 129 ? -15.638 2.147 -12.218 1.00 75.88 129 MET A O 1
ATOM 1077 N N . GLY A 1 130 ? -14.809 0.051 -12.248 1.00 62.28 130 GLY A N 1
ATOM 1078 C CA . GLY A 1 130 ? -14.719 -0.001 -13.700 1.00 62.28 130 GLY A CA 1
ATOM 1079 C C . GLY A 1 130 ? -16.130 0.102 -14.271 1.00 62.28 130 GLY A C 1
ATOM 1080 O O . GLY A 1 130 ? -16.999 -0.700 -13.922 1.00 62.28 130 GLY A O 1
ATOM 1081 N N . THR A 1 131 ? -16.366 1.106 -15.109 1.00 52.00 131 THR A N 1
ATOM 1082 C CA . THR A 1 131 ? -17.520 1.114 -16.006 1.00 52.00 131 THR A CA 1
ATOM 1083 C C . THR A 1 131 ? -17.392 -0.123 -16.888 1.00 52.00 131 THR A C 1
ATOM 1085 O O . THR A 1 131 ? -16.391 -0.261 -17.592 1.00 52.00 131 THR A O 1
ATOM 1088 N N . ARG A 1 132 ? -18.332 -1.063 -16.749 1.00 46.50 132 ARG A N 1
ATOM 1089 C CA . ARG A 1 132 ? -18.447 -2.210 -17.656 1.00 46.50 132 ARG A CA 1
ATOM 1090 C C . ARG A 1 132 ? -18.809 -1.745 -19.056 1.00 46.50 132 ARG A C 1
ATOM 1092 O O . ARG A 1 132 ? -19.579 -0.764 -19.143 1.00 46.50 132 ARG A O 1
#

Secondary structure (DSSP, 8-state):
--EE-TTHHHHHHTT--EEEEESSSSS--SSEEE--TTT----TT-EEEEEESSHHHHHHHHHHHSTT--HHHHHHHHHHHHHTEEEEEEEEESS--HHHHTTS-TTTEEEEEEE-SSS-EEEEEEE-----

Sequence (132 aa):
MRSKCAPGKFLRNKGIEAYGIERLIRRSTDYIFKADWLDYDFKPHYWGTVISNLSFALHFTNHHNRKDGDYILYARKYMEILNSLKPLGSFYYAPGLPYIEAYLPKEKYKATTQRINDDFSSTCVVSFMGTR

Foldseek 3Di:
DEEEDPVQVVCVVVVHNYAYEDQPDPADDPRYHNDDLLPDQLDFQAHQEYEDADVLVVLLVVLVPDPNRDNVSSLVSVVRNLRSHHAQGKYKYPDDDCVSQVPDDPLFWDKDKDDPDPVIIMIMITTHPRDD

Mean predicted aligned error: 4.93 Å